Protein AF-A0A925A6Q8-F1 (afdb_monomer_lite)

pLD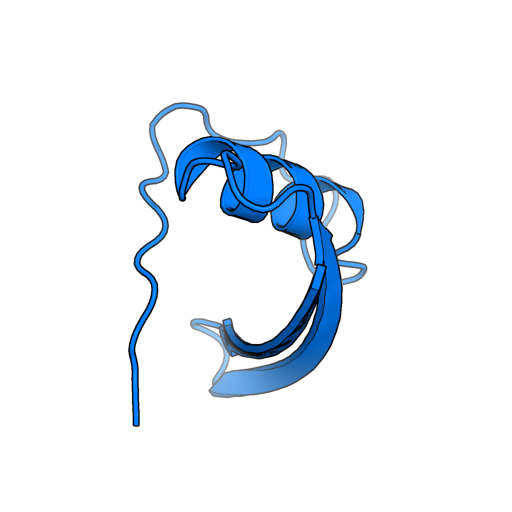DT: mean 80.16, std 11.67, range [56.0, 93.38]

Structure (mmCIF, N/CA/C/O backbone):
data_AF-A0A925A6Q8-F1
#
_entry.id   AF-A0A925A6Q8-F1
#
loop_
_atom_site.group_PDB
_atom_site.id
_atom_site.type_symbol
_atom_site.label_atom_id
_atom_site.label_alt_id
_atom_site.label_comp_id
_atom_site.label_asym_id
_atom_site.label_entity_id
_atom_site.label_seq_id
_atom_site.pdbx_PDB_ins_code
_atom_site.Cartn_x
_atom_site.Cartn_y
_atom_site.Cartn_z
_atom_site.occupancy
_atom_site.B_iso_or_equiv
_atom_site.auth_seq_id
_atom_site.auth_comp_id
_atom_site.auth_asym_id
_atom_site.auth_atom_id
_atom_site.pdbx_PDB_model_num
ATOM 1 N N . MET A 1 1 ? 8.724 -6.600 -10.023 1.00 90.31 1 MET A N 1
ATOM 2 C CA . MET A 1 1 ? 8.401 -7.383 -8.806 1.00 90.31 1 MET A CA 1
ATOM 3 C C . MET A 1 1 ? 7.128 -6.860 -8.152 1.00 90.31 1 MET A C 1
ATOM 5 O O . MET A 1 1 ? 6.798 -5.694 -8.330 1.00 90.31 1 MET A O 1
ATOM 9 N N . ARG A 1 2 ? 6.393 -7.717 -7.431 1.00 91.75 2 ARG A N 1
ATOM 10 C CA . ARG A 1 2 ? 5.182 -7.336 -6.684 1.00 91.75 2 ARG A CA 1
ATOM 11 C C . ARG A 1 2 ? 5.470 -7.407 -5.190 1.00 91.75 2 ARG A C 1
ATOM 13 O O . ARG A 1 2 ? 5.861 -8.459 -4.698 1.00 91.75 2 ARG A O 1
ATOM 20 N N . LEU A 1 3 ? 5.265 -6.296 -4.498 1.00 89.31 3 LEU A N 1
ATOM 21 C CA . LEU A 1 3 ? 5.440 -6.149 -3.060 1.00 89.31 3 LEU A CA 1
ATOM 22 C C . LEU A 1 3 ? 4.064 -6.059 -2.412 1.00 89.31 3 LEU A C 1
ATOM 24 O O . LEU A 1 3 ? 3.321 -5.124 -2.702 1.00 89.31 3 LEU A O 1
ATOM 28 N N . LYS A 1 4 ? 3.721 -7.018 -1.549 1.00 91.75 4 LYS A N 1
ATOM 29 C CA . LYS A 1 4 ? 2.568 -6.888 -0.655 1.00 91.75 4 LYS A CA 1
ATOM 30 C C . LYS A 1 4 ? 3.053 -6.230 0.634 1.00 91.75 4 LYS A 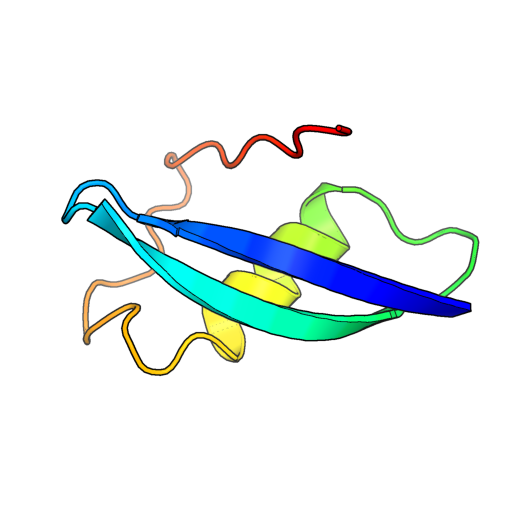C 1
ATOM 32 O O . LYS A 1 4 ? 3.937 -6.770 1.290 1.00 91.75 4 LYS A O 1
ATOM 37 N N . LEU A 1 5 ? 2.494 -5.073 0.962 1.00 87.56 5 LEU A N 1
ATOM 38 C CA . LEU A 1 5 ? 2.890 -4.258 2.103 1.00 87.56 5 LEU A CA 1
ATOM 39 C C . LEU A 1 5 ? 1.664 -3.986 2.968 1.00 87.56 5 LEU A C 1
ATOM 41 O O . LEU A 1 5 ? 0.588 -3.719 2.439 1.00 87.56 5 LEU A O 1
ATOM 45 N N . THR A 1 6 ? 1.842 -3.995 4.282 1.00 89.19 6 THR A N 1
ATOM 46 C CA . THR A 1 6 ? 0.804 -3.571 5.224 1.00 89.19 6 THR A CA 1
ATOM 47 C C . THR A 1 6 ? 1.141 -2.172 5.724 1.00 89.19 6 THR A C 1
ATOM 49 O O . THR A 1 6 ? 2.168 -1.947 6.368 1.00 89.19 6 T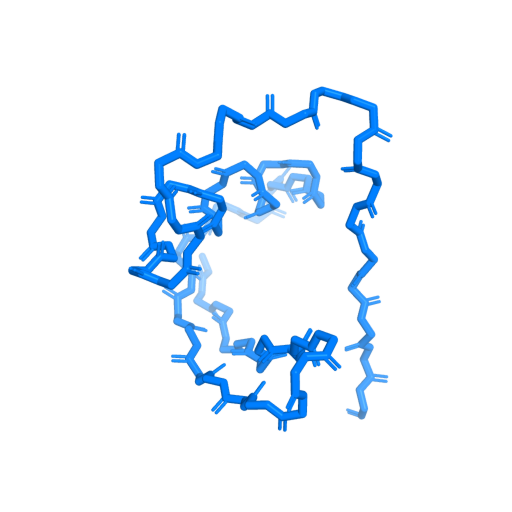HR A O 1
ATOM 52 N N . LEU A 1 7 ? 0.276 -1.213 5.414 1.00 87.31 7 LEU A N 1
ATOM 53 C CA . LEU A 1 7 ? 0.413 0.183 5.794 1.00 87.31 7 LEU A CA 1
ATOM 54 C C . LEU A 1 7 ? -0.181 0.400 7.182 1.00 87.31 7 LEU A C 1
ATOM 56 O O . LEU A 1 7 ? -1.384 0.256 7.377 1.00 87.31 7 LEU A O 1
ATOM 60 N N . ARG A 1 8 ? 0.660 0.757 8.155 1.00 87.06 8 ARG A N 1
ATOM 61 C CA . ARG A 1 8 ? 0.234 1.046 9.532 1.00 87.06 8 ARG A CA 1
ATOM 62 C C . ARG A 1 8 ? 0.101 2.548 9.736 1.00 87.06 8 ARG A C 1
ATOM 64 O O . ARG A 1 8 ? 1.069 3.286 9.553 1.00 87.06 8 ARG A O 1
ATOM 71 N N . ARG A 1 9 ? -1.084 3.004 10.141 1.00 83.25 9 ARG A N 1
ATOM 72 C CA . ARG A 1 9 ? -1.366 4.427 10.381 1.00 83.25 9 ARG A CA 1
ATOM 73 C C . ARG A 1 9 ? -1.303 4.759 11.863 1.00 83.25 9 ARG A C 1
ATOM 75 O O . ARG A 1 9 ? -1.556 3.914 12.716 1.00 83.25 9 ARG A O 1
ATOM 82 N N . ALA A 1 10 ? -1.053 6.032 12.165 1.00 80.75 10 ALA A N 1
ATOM 83 C CA . ALA A 1 10 ? -1.095 6.542 13.537 1.00 80.75 10 ALA A CA 1
ATOM 84 C C . ALA A 1 10 ? -2.490 6.411 14.177 1.00 80.75 10 ALA A C 1
ATOM 86 O O . ALA A 1 10 ? -2.593 6.262 15.388 1.00 80.75 10 ALA A O 1
ATOM 87 N N . SER A 1 11 ? -3.557 6.406 13.368 1.00 82.12 11 SER A N 1
ATOM 88 C CA . SER A 1 11 ? -4.929 6.150 13.825 1.00 82.12 11 SER A CA 1
ATOM 89 C C . SER A 1 11 ? -5.180 4.699 14.257 1.00 82.12 11 SER A C 1
ATOM 91 O O . SER A 1 11 ? -6.270 4.395 14.728 1.00 82.12 11 SER A O 1
ATOM 93 N N . GLY A 1 12 ? -4.216 3.791 14.063 1.00 83.31 12 GLY A N 1
ATOM 94 C CA . GLY A 1 12 ? -4.366 2.357 14.320 1.00 83.31 12 GLY A CA 1
ATOM 95 C C . GLY A 1 12 ? -5.001 1.572 13.169 1.00 83.31 12 GLY A C 1
ATOM 96 O O . GLY A 1 12 ? -4.969 0.346 13.192 1.00 83.31 12 GLY A O 1
ATOM 97 N N . VAL A 1 13 ? -5.524 2.252 12.142 1.00 84.94 13 VAL A N 1
ATOM 98 C CA . VAL A 1 13 ? -6.026 1.606 10.919 1.00 84.94 13 VAL A CA 1
ATOM 99 C C . VAL A 1 13 ? -4.860 1.005 10.131 1.00 84.94 13 VAL A C 1
ATOM 101 O O . VAL A 1 13 ? -3.789 1.615 10.019 1.00 84.94 13 VAL A O 1
ATOM 104 N N . THR A 1 14 ? -5.082 -0.186 9.579 1.00 88.00 14 THR A N 1
ATOM 105 C CA . THR A 1 14 ? -4.119 -0.895 8.736 1.00 88.00 14 THR A CA 1
ATOM 106 C C . THR A 1 14 ? -4.741 -1.284 7.408 1.00 88.00 14 THR A C 1
ATOM 108 O O . THR A 1 14 ? -5.816 -1.878 7.404 1.00 88.00 14 THR A O 1
ATOM 111 N N . ASP A 1 15 ? -4.024 -1.030 6.316 1.00 87.12 15 ASP A N 1
ATOM 112 C CA . ASP A 1 15 ? -4.454 -1.377 4.961 1.00 87.12 15 ASP A CA 1
ATOM 113 C C . ASP A 1 15 ? -3.374 -2.196 4.255 1.00 87.12 15 ASP A C 1
ATOM 115 O O . ASP A 1 15 ? -2.186 -1.889 4.363 1.00 87.12 15 ASP A O 1
ATOM 119 N N . ASP A 1 16 ? -3.771 -3.206 3.486 1.00 88.69 16 ASP A N 1
ATOM 120 C CA . ASP A 1 16 ? -2.850 -3.914 2.599 1.00 88.69 16 ASP A CA 1
ATOM 121 C C . ASP A 1 16 ? -2.776 -3.198 1.243 1.00 88.69 16 ASP A C 1
ATOM 123 O O . ASP A 1 16 ? -3.791 -2.987 0.577 1.00 88.69 16 ASP A O 1
ATOM 127 N N . ILE A 1 17 ? -1.562 -2.876 0.796 1.00 87.81 17 ILE A N 1
ATOM 128 C CA . ILE A 1 17 ? -1.288 -2.294 -0.519 1.00 87.81 17 ILE A CA 1
ATOM 129 C C . ILE A 1 17 ? -0.325 -3.182 -1.304 1.00 87.81 17 ILE A C 1
ATOM 131 O O . ILE A 1 17 ? 0.651 -3.716 -0.772 1.00 87.81 17 ILE A O 1
ATOM 135 N N . VAL A 1 18 ? -0.595 -3.344 -2.599 1.00 90.56 18 VAL A N 1
ATOM 136 C CA . VAL A 1 18 ? 0.308 -4.044 -3.514 1.00 90.56 18 VAL A CA 1
ATOM 137 C C . VAL A 1 18 ? 0.997 -3.024 -4.405 1.00 90.56 18 VAL A C 1
ATOM 139 O O . VAL A 1 18 ? 0.349 -2.359 -5.209 1.00 90.56 18 VAL A O 1
ATOM 142 N N . VAL A 1 19 ? 2.320 -2.932 -4.291 1.00 89.75 19 VAL A N 1
ATOM 143 C CA . VAL A 1 19 ? 3.153 -2.080 -5.143 1.00 89.75 19 VAL A CA 1
ATOM 144 C C . VAL A 1 19 ? 3.847 -2.952 -6.182 1.00 89.75 19 VAL A C 1
ATOM 146 O O . VAL A 1 19 ? 4.510 -3.934 -5.847 1.00 89.75 19 VAL A O 1
ATOM 149 N N . THR A 1 20 ? 3.699 -2.595 -7.456 1.00 93.38 20 THR A N 1
ATOM 150 C CA . THR A 1 20 ? 4.538 -3.156 -8.519 1.00 93.38 20 THR A CA 1
ATOM 151 C C . THR A 1 20 ? 5.718 -2.222 -8.716 1.00 93.38 20 THR A C 1
ATOM 153 O O . THR A 1 20 ? 5.522 -1.040 -8.974 1.00 93.38 20 THR A O 1
ATOM 156 N N . ALA A 1 21 ? 6.927 -2.747 -8.558 1.00 89.44 21 ALA A N 1
ATOM 157 C CA . ALA A 1 21 ? 8.160 -1.979 -8.657 1.00 89.44 21 ALA A CA 1
ATOM 158 C C . ALA A 1 21 ? 9.198 -2.742 -9.481 1.00 89.44 21 ALA A C 1
ATOM 160 O O . ALA A 1 21 ? 9.129 -3.970 -9.583 1.00 89.44 21 ALA A O 1
ATOM 161 N N . ASP A 1 22 ? 10.170 -2.039 -10.044 1.00 91.50 22 ASP A N 1
ATOM 162 C CA . ASP A 1 22 ? 11.335 -2.672 -10.657 1.00 91.50 22 ASP A CA 1
ATOM 163 C C . ASP A 1 22 ? 12.267 -3.256 -9.589 1.00 91.50 22 ASP A C 1
ATOM 165 O O . ASP A 1 22 ? 12.225 -2.863 -8.426 1.00 91.50 22 ASP A O 1
ATOM 169 N N . ALA A 1 23 ? 13.118 -4.213 -9.969 1.00 89.25 23 ALA A N 1
ATOM 170 C CA . ALA A 1 23 ? 14.058 -4.837 -9.030 1.00 89.25 23 ALA A CA 1
ATOM 171 C C . ALA A 1 23 ? 15.106 -3.849 -8.480 1.00 89.25 23 ALA A C 1
ATOM 173 O O . ALA A 1 23 ? 15.673 -4.079 -7.418 1.00 89.25 23 ALA A O 1
ATOM 174 N N . SER A 1 24 ? 15.347 -2.749 -9.198 1.00 92.75 24 SER A N 1
ATOM 175 C CA . SER A 1 24 ? 16.228 -1.651 -8.796 1.00 92.75 24 SER A CA 1
ATOM 176 C C . SER A 1 24 ? 15.508 -0.531 -8.043 1.00 92.75 24 SER A C 1
ATOM 178 O O . SER A 1 24 ? 16.139 0.479 -7.736 1.00 92.75 24 SER A O 1
ATOM 180 N N . ALA A 1 25 ? 14.198 -0.653 -7.798 1.00 91.56 25 ALA A N 1
ATOM 181 C CA . ALA A 1 25 ? 13.430 0.398 -7.146 1.00 91.56 25 ALA A CA 1
ATOM 182 C C . ALA A 1 25 ? 13.928 0.631 -5.718 1.00 91.56 25 ALA A C 1
ATOM 184 O O . ALA A 1 25 ? 14.097 -0.306 -4.932 1.00 91.56 25 ALA A O 1
ATOM 185 N N . SER A 1 26 ? 14.141 1.897 -5.377 1.00 91.50 26 SER A N 1
ATOM 186 C CA . SER A 1 26 ? 14.545 2.284 -4.034 1.00 91.50 26 SER A CA 1
ATOM 187 C C . SER A 1 26 ? 13.347 2.309 -3.081 1.00 91.50 26 SER A C 1
ATOM 189 O O . SER A 1 26 ? 12.184 2.384 -3.489 1.00 91.50 26 SER A O 1
ATOM 191 N N . ILE A 1 27 ? 13.627 2.317 -1.775 1.00 88.12 27 ILE A N 1
ATOM 192 C CA . ILE A 1 27 ? 12.598 2.531 -0.744 1.00 88.12 27 ILE A CA 1
ATOM 193 C C . ILE A 1 27 ? 11.862 3.859 -0.972 1.00 88.12 27 ILE A C 1
ATOM 195 O O . ILE A 1 27 ? 10.648 3.919 -0.786 1.00 88.12 27 ILE A O 1
ATOM 199 N N . SER A 1 28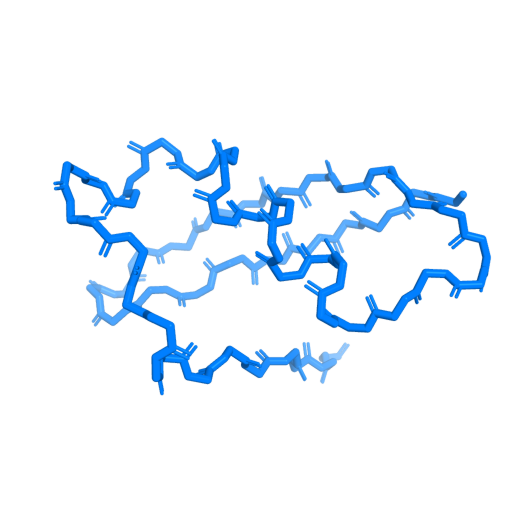 ? 12.565 4.899 -1.427 1.00 86.88 28 SER A N 1
ATOM 200 C CA . SER A 1 28 ? 11.974 6.205 -1.734 1.00 86.88 28 SER A CA 1
ATOM 201 C C . SER A 1 28 ? 10.957 6.128 -2.876 1.00 86.88 28 SER A C 1
ATOM 203 O O . SER A 1 28 ? 9.901 6.753 -2.792 1.00 86.88 28 SER A O 1
ATOM 205 N N . ASP A 1 29 ? 11.220 5.318 -3.906 1.00 89.50 29 ASP A N 1
ATOM 206 C CA . ASP A 1 29 ? 10.294 5.121 -5.030 1.00 89.50 29 ASP A CA 1
ATOM 207 C C . ASP A 1 29 ? 9.021 4.390 -4.586 1.00 89.50 29 ASP A C 1
ATOM 209 O O . ASP A 1 29 ? 7.899 4.751 -4.969 1.00 89.50 29 ASP A O 1
ATOM 213 N N . VAL A 1 30 ? 9.187 3.382 -3.724 1.00 89.62 30 VAL A N 1
ATOM 214 C CA . VAL A 1 30 ? 8.074 2.648 -3.111 1.00 89.62 30 VAL A CA 1
ATOM 215 C C . VAL A 1 30 ? 7.252 3.582 -2.219 1.00 89.62 30 VAL A C 1
ATOM 217 O O . VAL A 1 30 ? 6.030 3.625 -2.346 1.00 89.62 30 VAL A O 1
ATOM 220 N N . ALA A 1 31 ? 7.905 4.391 -1.383 1.00 86.88 31 ALA A N 1
ATOM 221 C CA . ALA A 1 31 ? 7.265 5.371 -0.508 1.00 86.88 31 ALA A CA 1
ATOM 222 C C . ALA A 1 31 ? 6.476 6.436 -1.291 1.00 86.88 31 ALA A C 1
ATOM 224 O O . ALA A 1 31 ? 5.318 6.706 -0.969 1.00 86.88 31 ALA A O 1
ATOM 225 N N . ALA A 1 32 ? 7.056 6.992 -2.359 1.00 86.38 32 ALA A N 1
ATOM 226 C CA . ALA A 1 32 ? 6.377 7.950 -3.232 1.00 86.38 32 ALA A CA 1
ATOM 227 C C . ALA A 1 32 ? 5.158 7.328 -3.932 1.00 86.38 32 ALA A C 1
ATOM 229 O O . ALA A 1 32 ? 4.132 7.981 -4.121 1.00 86.38 32 ALA A O 1
ATOM 230 N N . THR A 1 33 ? 5.249 6.048 -4.297 1.00 89.75 33 THR A N 1
ATOM 231 C CA . THR A 1 33 ? 4.131 5.313 -4.896 1.00 89.75 33 THR A CA 1
ATOM 232 C C . THR A 1 33 ? 3.012 5.069 -3.889 1.00 89.75 33 THR A C 1
ATOM 234 O O . THR A 1 33 ? 1.853 5.323 -4.211 1.00 89.75 33 THR A O 1
ATOM 237 N N . ILE A 1 34 ? 3.347 4.663 -2.662 1.00 88.31 34 ILE A N 1
ATOM 238 C CA . ILE A 1 34 ? 2.388 4.519 -1.559 1.00 88.31 34 ILE A CA 1
ATOM 239 C C . ILE A 1 34 ? 1.663 5.844 -1.307 1.00 88.31 34 ILE A C 1
ATOM 241 O O . ILE A 1 34 ? 0.438 5.858 -1.272 1.00 88.31 34 ILE A O 1
ATOM 245 N N . ALA A 1 35 ? 2.393 6.959 -1.208 1.00 84.88 35 ALA A N 1
ATOM 246 C CA . ALA A 1 35 ? 1.807 8.273 -0.944 1.00 84.88 35 ALA A CA 1
ATOM 247 C C . ALA A 1 35 ? 0.779 8.711 -2.005 1.00 84.88 35 ALA A C 1
ATOM 249 O O . ALA A 1 35 ? -0.155 9.438 -1.683 1.00 84.88 35 ALA A O 1
ATOM 250 N N . ARG A 1 36 ? 0.929 8.268 -3.262 1.00 82.19 36 ARG A N 1
ATOM 251 C CA . ARG A 1 36 ? -0.042 8.541 -4.337 1.00 82.19 36 ARG A CA 1
ATOM 252 C C . ARG A 1 36 ? -1.264 7.629 -4.303 1.00 82.19 36 ARG A C 1
ATOM 254 O O . ARG A 1 36 ? -2.337 8.051 -4.715 1.00 82.19 36 ARG A O 1
ATOM 261 N N . LEU A 1 37 ? -1.076 6.371 -3.915 1.00 82.19 37 LEU A N 1
ATOM 262 C CA . LEU A 1 37 ? -2.120 5.346 -3.971 1.00 82.19 37 LEU A CA 1
ATOM 263 C C . LEU A 1 37 ? -2.956 5.272 -2.696 1.00 82.19 37 LEU A C 1
ATOM 265 O O . LEU A 1 37 ? -4.027 4.677 -2.720 1.00 82.19 37 LEU A O 1
ATOM 269 N N . ASP A 1 38 ? -2.463 5.834 -1.598 1.00 81.00 38 ASP A N 1
ATOM 270 C CA . ASP A 1 38 ? -3.116 5.807 -0.301 1.00 81.00 38 ASP A CA 1
ATOM 271 C C . ASP A 1 38 ? -4.418 6.645 -0.296 1.00 81.00 38 ASP A C 1
ATOM 273 O O . ASP A 1 38 ? -4.355 7.877 -0.249 1.00 81.00 38 ASP A O 1
ATOM 277 N N . PRO A 1 39 ? -5.611 6.012 -0.270 1.00 74.56 39 PRO A N 1
ATOM 278 C CA . PRO A 1 39 ? -6.887 6.731 -0.286 1.00 74.56 39 PRO A CA 1
ATOM 279 C C . PRO A 1 39 ? -7.167 7.464 1.035 1.00 74.56 39 PRO A C 1
ATOM 281 O O . PRO A 1 39 ? -8.012 8.357 1.088 1.00 74.56 39 PRO A O 1
ATOM 284 N N . HIS A 1 40 ? -6.452 7.105 2.103 1.00 76.81 40 HIS A N 1
ATOM 285 C CA . HIS A 1 40 ? -6.572 7.687 3.436 1.00 76.81 40 HIS A CA 1
ATOM 286 C C . HIS A 1 40 ? -5.458 8.694 3.741 1.00 76.81 40 HIS A C 1
ATOM 288 O O . HIS A 1 40 ? -5.411 9.216 4.857 1.00 76.81 40 HIS A O 1
ATOM 294 N N . ALA A 1 41 ? -4.587 9.011 2.773 1.00 72.31 41 ALA 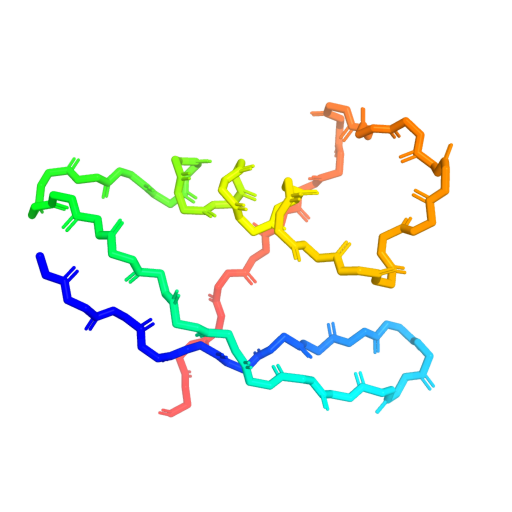A N 1
ATOM 295 C CA . ALA A 1 41 ? -3.585 10.066 2.928 1.00 72.31 41 ALA A CA 1
ATOM 296 C C . ALA A 1 41 ? -4.228 11.441 3.206 1.00 72.31 41 ALA A C 1
ATOM 298 O O . ALA A 1 41 ? -3.577 12.331 3.755 1.00 72.31 41 ALA A O 1
ATOM 299 N N . GLY A 1 42 ? -5.521 11.601 2.892 1.00 62.47 42 GLY A N 1
ATOM 300 C CA . GLY A 1 42 ? -6.237 12.869 2.984 1.00 62.47 42 GLY A CA 1
ATOM 301 C C . GLY A 1 42 ? -5.664 13.900 2.009 1.00 62.47 42 GLY A C 1
ATOM 302 O O . GLY A 1 42 ? -4.601 13.715 1.426 1.00 62.47 42 GLY A O 1
ATOM 303 N N . ALA A 1 43 ? -6.326 15.044 1.850 1.00 56.09 43 ALA A N 1
ATOM 304 C CA . ALA A 1 43 ? -5.780 16.184 1.101 1.00 56.09 43 ALA A CA 1
ATOM 305 C C . ALA A 1 43 ? -4.561 16.842 1.798 1.00 56.09 43 ALA A C 1
ATOM 307 O O . ALA A 1 43 ? -4.247 18.007 1.553 1.00 56.09 43 ALA A O 1
ATOM 308 N N . ALA A 1 44 ? -3.887 16.124 2.702 1.00 56.06 44 ALA A N 1
ATOM 309 C CA . ALA A 1 44 ? -2.632 16.551 3.277 1.00 56.06 44 ALA A CA 1
ATOM 310 C C . ALA A 1 44 ? -1.575 16.467 2.174 1.00 56.06 44 ALA A C 1
ATOM 312 O O . ALA A 1 44 ? -1.223 15.387 1.700 1.00 56.06 44 ALA A O 1
ATOM 313 N N . LYS A 1 45 ? -1.100 17.637 1.738 1.00 56.00 45 LYS A N 1
ATOM 314 C CA . LYS A 1 45 ? 0.027 17.761 0.814 1.00 56.00 45 LYS A CA 1
ATOM 315 C C . LYS A 1 45 ? 1.146 16.824 1.293 1.00 56.00 45 LYS A C 1
ATOM 317 O O . LYS A 1 45 ? 1.437 16.860 2.491 1.00 56.00 45 LYS A O 1
ATOM 322 N N . PRO A 1 46 ? 1.754 16.005 0.411 1.00 58.09 46 PRO A N 1
ATOM 323 C CA . PRO A 1 46 ? 2.894 15.182 0.784 1.00 58.09 46 PRO A CA 1
ATOM 324 C C . PRO A 1 46 ? 3.911 16.081 1.474 1.00 58.09 46 PRO A C 1
ATOM 326 O O . PRO A 1 46 ? 4.414 17.018 0.854 1.00 58.09 46 PRO A O 1
ATOM 329 N N . ASP A 1 47 ? 4.128 15.864 2.768 1.00 63.47 47 ASP A N 1
ATOM 330 C CA . ASP A 1 47 ? 5.157 16.577 3.502 1.00 63.47 47 AS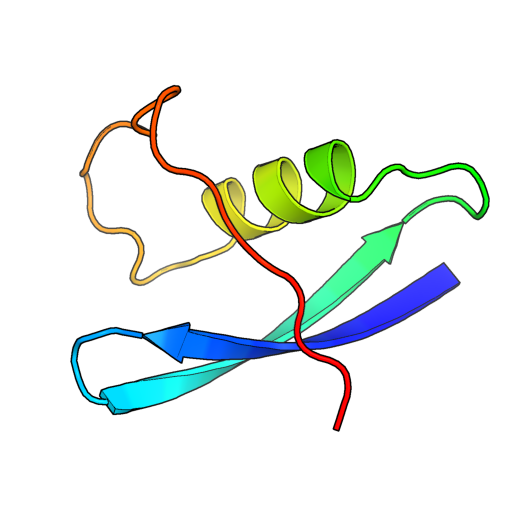P A CA 1
ATOM 331 C C . ASP A 1 47 ? 6.493 15.966 3.066 1.00 63.47 47 ASP A C 1
ATOM 333 O O . ASP A 1 47 ? 6.754 14.802 3.387 1.00 63.47 47 ASP A O 1
ATOM 337 N N . PRO A 1 48 ? 7.329 16.699 2.309 1.00 59.12 48 PRO A N 1
ATOM 338 C CA . PRO A 1 48 ? 8.603 16.176 1.836 1.00 59.12 48 PRO A CA 1
ATOM 339 C C . PRO A 1 48 ? 9.570 15.858 2.987 1.00 59.12 48 PRO A C 1
ATOM 341 O O . PRO A 1 48 ? 10.570 15.184 2.758 1.00 59.12 48 PRO A O 1
ATOM 344 N N . GLN A 1 49 ? 9.288 16.314 4.214 1.00 63.47 49 GLN A N 1
ATOM 345 C CA . GLN A 1 49 ? 10.067 16.001 5.412 1.00 63.47 49 GLN A CA 1
ATOM 346 C C . GLN A 1 49 ? 9.541 14.773 6.170 1.00 63.47 49 GLN A C 1
ATOM 348 O O . GLN A 1 49 ? 10.196 14.297 7.100 1.00 63.47 49 GLN A O 1
ATOM 353 N N . ARG A 1 50 ? 8.386 14.216 5.780 1.00 67.19 50 ARG A N 1
ATOM 354 C CA . ARG A 1 50 ? 7.825 13.030 6.428 1.00 67.19 50 ARG A CA 1
ATOM 355 C C . ARG A 1 50 ? 8.551 11.773 5.957 1.00 67.19 50 ARG A C 1
ATOM 357 O O . ARG A 1 50 ? 8.261 11.217 4.901 1.00 67.19 50 ARG A O 1
ATOM 364 N N . VAL A 1 51 ? 9.474 11.299 6.787 1.00 65.12 51 VAL A N 1
ATOM 365 C CA . VAL A 1 51 ? 10.191 10.039 6.564 1.00 65.12 51 VAL A CA 1
ATOM 366 C C . VAL A 1 51 ? 9.243 8.860 6.788 1.00 65.12 51 VAL A C 1
ATOM 368 O O . VAL A 1 51 ? 8.631 8.733 7.848 1.00 65.12 51 VAL A O 1
ATOM 371 N N . LEU A 1 52 ? 9.127 7.990 5.784 1.00 68.75 52 LEU A N 1
ATOM 372 C CA . LEU A 1 52 ? 8.419 6.716 5.883 1.00 68.75 52 LEU A CA 1
ATOM 373 C C . LEU A 1 52 ? 9.434 5.589 6.087 1.00 68.75 52 LEU A C 1
ATOM 375 O O . LEU A 1 52 ? 10.447 5.530 5.391 1.00 68.75 52 LEU A O 1
ATOM 379 N N . THR A 1 53 ? 9.157 4.685 7.025 1.00 68.38 53 THR A N 1
ATOM 380 C CA . THR A 1 53 ? 9.990 3.508 7.294 1.00 68.38 53 THR A CA 1
ATOM 381 C C . THR A 1 53 ? 9.264 2.233 6.885 1.00 68.38 53 THR A C 1
ATOM 383 O O . THR A 1 53 ? 8.087 2.034 7.188 1.00 68.38 53 THR A O 1
ATOM 386 N N . LEU A 1 54 ? 9.980 1.350 6.190 1.00 69.50 54 LEU A N 1
ATOM 387 C CA . LEU A 1 54 ? 9.521 -0.003 5.891 1.00 69.50 54 LEU A CA 1
ATOM 388 C C . LEU A 1 54 ? 9.923 -0.922 7.043 1.00 69.50 54 LEU A C 1
ATOM 390 O O . LEU A 1 54 ? 11.101 -1.026 7.378 1.00 69.50 54 LEU A O 1
ATOM 394 N N . HIS A 1 55 ? 8.940 -1.591 7.638 1.00 69.25 55 HIS A N 1
ATOM 395 C CA . HIS A 1 55 ? 9.169 -2.629 8.636 1.00 69.25 55 HIS A CA 1
ATOM 396 C C . HIS A 1 55 ? 8.938 -3.992 7.986 1.00 69.25 55 HIS A C 1
ATOM 398 O O . HIS A 1 55 ? 7.868 -4.231 7.430 1.00 69.25 55 HIS A O 1
ATOM 404 N N . ALA A 1 56 ? 9.939 -4.868 8.056 1.00 67.44 56 ALA A N 1
ATOM 405 C CA . ALA A 1 56 ? 9.769 -6.282 7.752 1.00 67.44 56 ALA A CA 1
ATOM 406 C C . ALA A 1 56 ? 9.334 -7.001 9.035 1.00 67.44 56 ALA A C 1
ATOM 408 O O . ALA A 1 56 ? 9.952 -6.812 10.084 1.00 67.44 56 ALA A O 1
ATOM 409 N N . THR A 1 57 ? 8.256 -7.774 8.944 1.00 59.38 57 THR A N 1
ATOM 410 C CA . THR A 1 57 ? 7.826 -8.738 9.966 1.00 59.38 57 THR A CA 1
ATOM 411 C C . THR A 1 57 ? 8.196 -10.137 9.531 1.00 59.38 57 THR A C 1
ATOM 413 O O . THR A 1 57 ? 7.962 -10.419 8.333 1.00 59.38 57 THR A O 1
#

Foldseek 3Di:
DKDWAWDQDPVRDIDTDIDDDDPPDDPVNVVVVCCVPPPPVPVPDPPPPDDDDGDDD

Secondary structure (DSSP, 8-state):
-EEEEEEE-TTS-EEEEEEE--TT--HHHHHHHHHHH-TTSTT----TT--------

Sequence (57 aa):
MRLKLTLRRASGVTDDIVVTADASASISDVAATIARLDPHAGAAKPDPQRVLTLHAT

Radius of gyration: 11.4 Å; chains: 1; bounding box: 23×26×25 Å